Protein AF-A0A847M1E0-F1 (afdb_monomer)

pLDDT: mean 78.68, std 19.61, range [36.84, 95.88]

Structure (mmCIF, N/CA/C/O backbone):
data_AF-A0A847M1E0-F1
#
_entry.id   AF-A0A847M1E0-F1
#
loop_
_atom_site.group_PDB
_atom_site.id
_atom_site.type_symbol
_atom_site.label_atom_id
_atom_site.label_alt_id
_atom_site.label_comp_id
_atom_site.label_asym_id
_atom_site.label_entity_id
_atom_site.label_seq_id
_atom_site.pdbx_PDB_ins_code
_atom_site.Cartn_x
_atom_site.Cartn_y
_atom_site.Cartn_z
_atom_site.occupancy
_atom_site.B_iso_or_equiv
_atom_site.auth_seq_id
_atom_site.auth_comp_id
_atom_site.auth_asym_id
_atom_site.auth_atom_id
_atom_site.pdbx_PDB_model_num
ATOM 1 N N . MET A 1 1 ? 17.070 21.008 13.460 1.00 36.84 1 MET A N 1
ATOM 2 C CA . MET A 1 1 ? 16.136 19.868 13.367 1.00 36.84 1 MET A CA 1
ATOM 3 C C . MET A 1 1 ? 16.561 19.062 12.155 1.00 36.84 1 MET A C 1
ATOM 5 O O . MET A 1 1 ? 16.502 19.588 11.054 1.00 36.84 1 MET A O 1
ATOM 9 N N . GLY A 1 2 ? 17.160 17.891 12.376 1.00 38.97 2 GLY A N 1
ATOM 10 C CA . GLY A 1 2 ? 17.689 17.057 11.297 1.00 38.97 2 GLY A CA 1
ATOM 11 C C . GLY A 1 2 ? 16.549 16.357 10.573 1.00 38.97 2 GLY A C 1
ATOM 12 O O . GLY A 1 2 ? 15.700 15.749 11.219 1.00 38.97 2 GLY A O 1
ATOM 13 N N . PHE A 1 3 ? 16.515 16.464 9.249 1.00 48.25 3 PHE A N 1
ATOM 14 C CA . PHE A 1 3 ? 15.673 15.604 8.431 1.00 48.25 3 PHE A CA 1
ATOM 15 C C . PHE A 1 3 ? 16.273 14.202 8.507 1.00 48.25 3 PHE A C 1
ATOM 17 O O . PHE A 1 3 ? 17.335 13.956 7.943 1.00 48.25 3 PHE A O 1
ATOM 24 N N . SER A 1 4 ? 15.641 13.309 9.265 1.00 49.03 4 SER A N 1
ATOM 25 C CA . SER A 1 4 ? 16.002 11.896 9.296 1.00 49.03 4 SER A CA 1
ATOM 26 C C . SER A 1 4 ? 15.991 11.362 7.862 1.00 49.03 4 SER A C 1
ATOM 28 O O . SER A 1 4 ? 14.958 11.407 7.192 1.00 49.03 4 SER A O 1
ATOM 30 N N . GLU A 1 5 ? 17.130 10.864 7.380 1.00 47.88 5 GLU A N 1
ATOM 31 C CA . GLU A 1 5 ? 17.300 10.334 6.016 1.00 47.88 5 GLU A CA 1
ATOM 32 C C . GLU A 1 5 ? 16.367 9.146 5.698 1.00 47.88 5 GLU A C 1
ATOM 34 O O . GLU A 1 5 ? 16.210 8.767 4.537 1.00 47.88 5 GLU A O 1
ATOM 39 N N . GLU A 1 6 ? 15.677 8.587 6.699 1.00 45.59 6 GLU A N 1
ATOM 40 C CA . GLU A 1 6 ? 14.617 7.592 6.501 1.00 45.59 6 GLU A CA 1
ATOM 41 C C . GLU A 1 6 ? 13.378 8.139 5.777 1.00 45.59 6 GLU A C 1
ATOM 43 O O . GLU A 1 6 ? 12.719 7.388 5.054 1.00 45.59 6 GLU A O 1
ATOM 48 N N . SER A 1 7 ? 13.081 9.438 5.877 1.00 42.66 7 SER A N 1
ATOM 49 C CA . SER A 1 7 ? 11.843 10.008 5.321 1.00 42.66 7 SER A CA 1
ATOM 50 C C . SER A 1 7 ? 11.851 10.173 3.795 1.00 42.66 7 SER A C 1
ATOM 52 O O . SER A 1 7 ? 10.806 10.425 3.200 1.00 42.66 7 SER A O 1
ATOM 54 N N . LEU A 1 8 ? 13.002 10.012 3.131 1.00 41.34 8 LEU A N 1
ATOM 55 C CA . LEU A 1 8 ? 13.152 10.256 1.687 1.00 41.34 8 LEU A CA 1
ATOM 56 C C . LEU A 1 8 ? 13.266 8.978 0.840 1.00 41.34 8 LEU A C 1
ATOM 58 O O . LEU A 1 8 ? 13.456 9.053 -0.375 1.00 41.34 8 LEU A O 1
ATOM 62 N N . LYS A 1 9 ? 13.089 7.789 1.433 1.00 45.69 9 LYS A N 1
ATOM 63 C CA . LYS A 1 9 ? 13.103 6.514 0.690 1.00 45.69 9 LYS A CA 1
ATOM 64 C C . LYS A 1 9 ? 11.782 6.131 0.014 1.00 45.69 9 LYS A C 1
ATOM 66 O O . LYS A 1 9 ? 11.714 5.055 -0.581 1.00 45.69 9 LYS A O 1
ATOM 71 N N . LYS A 1 10 ? 10.752 6.982 -0.005 1.00 56.81 10 LYS A N 1
ATOM 72 C CA . LYS A 1 10 ? 9.628 6.791 -0.939 1.00 56.81 10 LYS A CA 1
ATOM 73 C C . LYS A 1 10 ? 10.053 7.322 -2.309 1.00 56.81 10 LYS A C 1
ATOM 75 O O . LYS A 1 10 ? 9.737 8.446 -2.685 1.00 56.81 10 LYS A O 1
ATOM 80 N N . LYS A 1 11 ? 10.808 6.502 -3.060 1.00 53.50 11 LYS A N 1
ATOM 81 C CA . LYS A 1 11 ? 10.890 6.631 -4.527 1.00 53.50 11 LYS A CA 1
ATOM 82 C C . LYS A 1 11 ? 9.470 6.899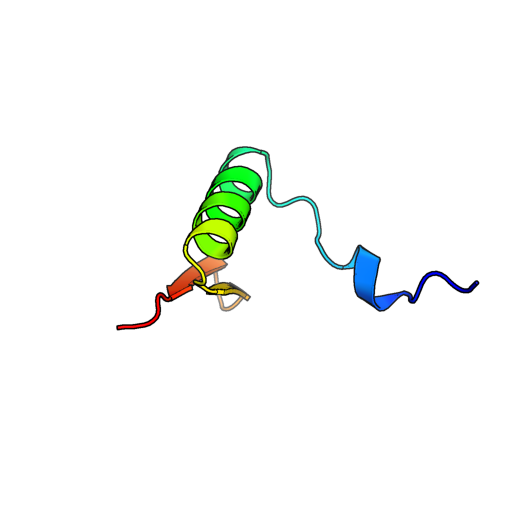 -5.008 1.00 53.50 11 LYS A C 1
ATOM 84 O O . LYS A 1 11 ? 8.620 6.062 -4.736 1.00 53.50 11 LYS A O 1
ATOM 89 N N . SER A 1 12 ? 9.238 8.038 -5.661 1.00 60.31 12 SER A N 1
ATOM 90 C CA . SER A 1 12 ? 7.948 8.392 -6.258 1.00 60.31 12 SER A CA 1
ATOM 91 C C . SER A 1 12 ? 7.422 7.198 -7.061 1.00 60.31 12 SER A C 1
ATOM 93 O O . SER A 1 12 ? 7.897 6.892 -8.156 1.00 60.31 12 SER A O 1
ATOM 95 N N . THR A 1 13 ? 6.513 6.445 -6.451 1.00 63.44 13 THR A N 1
ATOM 96 C CA . THR A 1 13 ? 5.714 5.417 -7.089 1.00 63.44 13 THR A CA 1
ATOM 97 C C . THR A 1 13 ? 4.677 6.233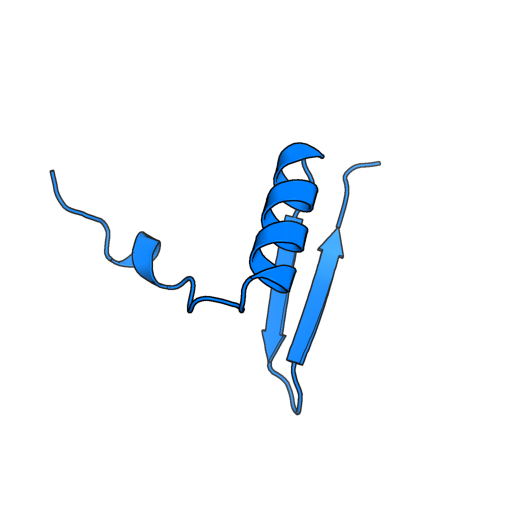 -7.849 1.00 63.44 13 THR A C 1
ATOM 99 O O . THR A 1 13 ? 3.873 6.901 -7.220 1.00 63.44 13 THR A O 1
ATOM 102 N N . GLY A 1 14 ? 4.794 6.345 -9.179 1.00 80.88 14 GLY A N 1
ATOM 103 C CA . GLY A 1 14 ? 4.075 7.359 -9.973 1.00 80.88 14 GLY A CA 1
ATOM 104 C C . GLY A 1 14 ? 2.602 7.573 -9.582 1.00 80.88 14 GLY A C 1
ATOM 105 O O . GLY A 1 14 ? 1.973 6.657 -9.072 1.00 80.88 14 GLY A O 1
ATOM 106 N N . PHE A 1 15 ? 2.054 8.764 -9.857 1.00 87.38 15 PHE A N 1
ATOM 107 C CA . PHE A 1 15 ? 0.787 9.318 -9.325 1.00 87.38 15 PHE A CA 1
ATOM 108 C C . PHE A 1 15 ? -0.300 8.320 -8.866 1.00 87.38 15 PHE A C 1
ATOM 110 O O . PHE A 1 15 ? -0.818 8.453 -7.761 1.00 87.38 15 PHE A O 1
ATOM 117 N N . GLY A 1 16 ? -0.635 7.306 -9.673 1.00 89.44 16 GLY A N 1
ATOM 118 C CA . GLY A 1 16 ? -1.618 6.282 -9.301 1.00 89.44 16 GLY A CA 1
ATOM 119 C C . GLY A 1 16 ? -1.264 5.487 -8.035 1.00 89.44 16 GLY A C 1
ATOM 120 O O . GLY A 1 16 ? -2.133 5.253 -7.202 1.00 89.44 16 GLY A O 1
ATOM 121 N N . LEU A 1 17 ? 0.001 5.112 -7.838 1.00 89.38 17 LEU A N 1
ATOM 122 C CA . LEU A 1 17 ? 0.441 4.399 -6.634 1.00 89.38 17 LEU A CA 1
ATOM 123 C C . LEU A 1 17 ? 0.465 5.315 -5.408 1.00 89.38 17 LEU A C 1
ATOM 125 O O . LEU A 1 17 ? 0.162 4.853 -4.311 1.00 89.38 17 LEU A O 1
ATOM 129 N N . THR A 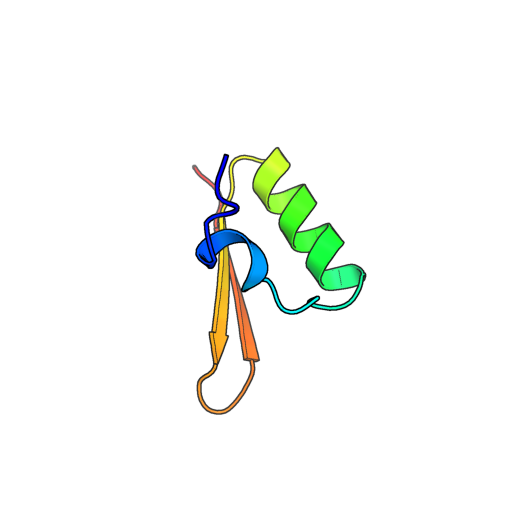1 18 ? 0.746 6.608 -5.591 1.00 90.06 18 THR A N 1
ATOM 130 C CA . THR A 1 18 ? 0.573 7.610 -4.531 1.00 90.06 18 THR A CA 1
ATOM 131 C C . THR A 1 18 ? -0.882 7.683 -4.076 1.00 90.06 18 THR A C 1
ATOM 133 O O . THR A 1 18 ? -1.137 7.672 -2.877 1.00 90.06 18 THR A O 1
ATOM 136 N N . LEU A 1 19 ? -1.844 7.709 -5.007 1.00 93.69 19 LEU A N 1
ATOM 137 C CA . LEU A 1 19 ? -3.272 7.705 -4.664 1.00 93.69 19 LEU A CA 1
ATOM 138 C C . LEU A 1 19 ? -3.672 6.446 -3.893 1.00 93.69 19 LEU A C 1
ATOM 140 O O . LEU A 1 19 ? -4.321 6.552 -2.858 1.00 93.69 19 LEU A O 1
ATOM 144 N N . VAL A 1 20 ? -3.260 5.266 -4.367 1.00 92.75 20 VAL A N 1
ATOM 145 C CA . VAL A 1 20 ? -3.543 3.995 -3.681 1.00 92.75 20 VAL A CA 1
ATOM 146 C C . VAL A 1 20 ? -2.975 4.006 -2.266 1.00 92.75 20 VAL A C 1
ATOM 148 O O . VAL A 1 20 ? -3.668 3.611 -1.331 1.00 92.75 20 VAL A O 1
ATOM 151 N N . GLN A 1 21 ? -1.745 4.488 -2.092 1.00 92.50 21 GLN A N 1
ATOM 152 C 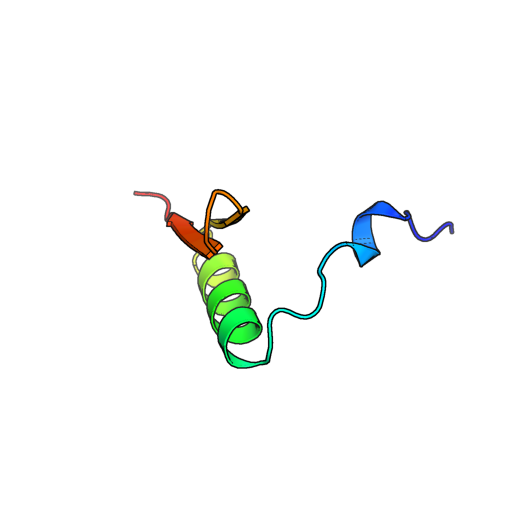CA . GLN A 1 21 ? -1.119 4.582 -0.780 1.00 92.50 21 GLN A CA 1
ATOM 153 C C . GLN A 1 21 ? -1.882 5.544 0.143 1.00 92.50 21 GLN A C 1
ATOM 155 O O . GLN A 1 21 ? -2.200 5.158 1.261 1.00 92.50 21 GLN A O 1
ATOM 160 N N . MET A 1 22 ? -2.231 6.746 -0.333 1.00 93.50 22 MET A N 1
ATOM 161 C CA . MET A 1 22 ? -2.987 7.726 0.459 1.00 93.50 22 MET A CA 1
ATOM 162 C C . MET A 1 22 ? -4.359 7.185 0.871 1.00 93.50 22 MET A C 1
ATOM 164 O O . MET A 1 22 ? -4.709 7.241 2.041 1.00 93.50 22 MET A O 1
ATOM 168 N N . LEU A 1 23 ? -5.117 6.599 -0.061 1.00 95.50 23 LEU A N 1
ATOM 169 C CA . LEU A 1 23 ? -6.433 6.020 0.242 1.00 95.50 23 LEU A CA 1
ATOM 170 C C . LEU A 1 23 ? -6.338 4.845 1.219 1.00 95.50 23 LEU A C 1
ATOM 172 O O . LEU A 1 23 ? -7.210 4.664 2.063 1.00 95.50 23 LEU A O 1
ATOM 176 N N . THR A 1 24 ? -5.279 4.044 1.108 1.00 94.81 24 THR A N 1
ATOM 177 C CA . THR A 1 24 ? -5.023 2.941 2.037 1.00 94.81 24 THR A CA 1
ATOM 178 C C . THR A 1 24 ? -4.743 3.469 3.442 1.00 94.81 24 THR A C 1
ATOM 180 O O . THR A 1 24 ? -5.319 2.961 4.398 1.00 94.81 24 THR A O 1
ATOM 183 N N . GLU A 1 25 ? -3.895 4.493 3.560 1.00 93.44 25 GLU A N 1
ATOM 184 C CA . GLU A 1 25 ? -3.544 5.130 4.836 1.00 93.44 25 GLU A CA 1
ATOM 185 C C . GLU A 1 25 ? -4.771 5.807 5.488 1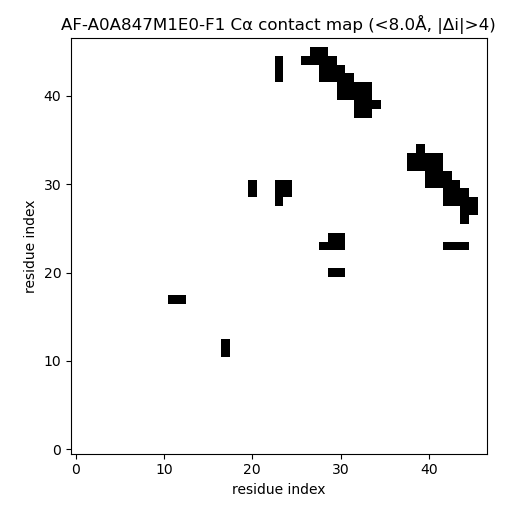.00 93.44 25 GLU A C 1
ATOM 187 O O . GLU A 1 25 ? -5.001 5.608 6.680 1.00 93.44 25 GLU A O 1
ATOM 192 N N . GLU A 1 26 ? -5.618 6.505 4.717 1.00 95.81 26 GLU A N 1
ATOM 193 C CA . GLU A 1 26 ? -6.875 7.122 5.200 1.00 95.81 26 GLU A CA 1
ATOM 194 C C . GLU A 1 26 ? -7.872 6.099 5.772 1.00 95.81 26 GLU A C 1
ATOM 196 O O . GLU A 1 26 ? -8.625 6.387 6.701 1.00 95.81 26 GLU A O 1
ATOM 201 N N . LEU A 1 27 ? -7.868 4.875 5.242 1.00 95.69 27 LEU A N 1
ATOM 202 C CA . LEU A 1 27 ? -8.702 3.771 5.724 1.00 95.69 27 LEU A CA 1
ATOM 203 C C . LEU A 1 27 ? -8.034 2.971 6.855 1.00 95.69 27 LEU A C 1
ATOM 205 O O . LEU A 1 27 ? -8.467 1.859 7.157 1.00 95.69 27 LEU A O 1
ATOM 209 N N . HIS A 1 28 ? -6.983 3.515 7.477 1.00 95.12 28 HIS A N 1
ATOM 210 C CA . HIS A 1 28 ? -6.165 2.850 8.501 1.00 95.12 28 HIS A CA 1
ATOM 211 C C . HIS A 1 28 ? -5.533 1.529 8.028 1.00 95.12 28 HIS A C 1
ATOM 213 O O . HIS A 1 28 ? -5.184 0.666 8.835 1.00 95.12 28 HIS A O 1
ATOM 219 N N . GLY A 1 29 ? -5.393 1.357 6.714 1.00 94.56 29 GLY A N 1
ATOM 220 C CA . GLY A 1 29 ? -4.713 0.231 6.099 1.00 94.56 29 GLY A CA 1
ATOM 221 C C . GLY A 1 29 ? -3.206 0.453 5.977 1.00 94.56 29 GLY A C 1
ATOM 222 O O . GLY A 1 29 ? -2.655 1.502 6.306 1.00 94.56 29 GLY A O 1
ATOM 223 N N . THR A 1 30 ? -2.522 -0.555 5.448 1.00 94.19 30 THR A N 1
ATOM 224 C CA . THR A 1 30 ? -1.085 -0.523 5.170 1.00 94.19 30 THR A CA 1
ATOM 225 C C . THR A 1 30 ? -0.814 -0.847 3.707 1.00 94.19 30 THR A C 1
ATOM 227 O O . THR A 1 30 ? -1.437 -1.734 3.120 1.00 94.19 30 THR A O 1
ATOM 230 N N . PHE A 1 31 ? 0.128 -0.114 3.114 1.00 91.75 31 PHE A N 1
ATOM 231 C CA . PHE A 1 31 ? 0.617 -0.340 1.758 1.00 91.75 31 PHE A CA 1
ATOM 232 C C . PHE A 1 31 ? 2.087 -0.756 1.814 1.00 91.75 31 PHE A C 1
ATOM 234 O O . PHE A 1 31 ? 2.932 -0.009 2.313 1.00 91.75 31 PHE A O 1
ATOM 241 N N . THR A 1 32 ? 2.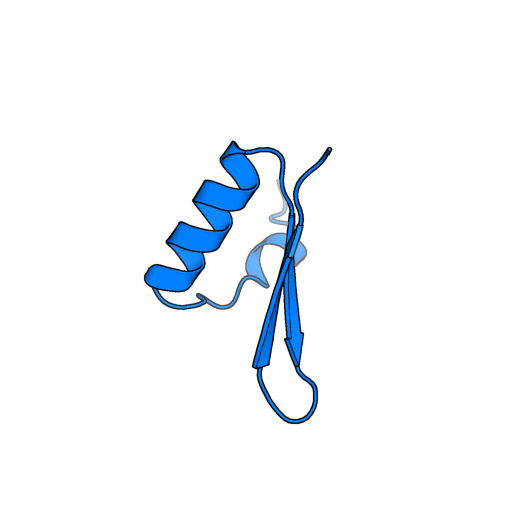413 -1.931 1.277 1.00 91.06 32 THR A N 1
ATOM 242 C CA . THR A 1 32 ? 3.797 -2.414 1.174 1.00 91.06 32 THR A CA 1
ATOM 243 C C . THR A 1 32 ? 4.124 -2.829 -0.254 1.00 91.06 32 THR A C 1
ATOM 245 O O . THR A 1 32 ? 3.265 -3.283 -1.009 1.00 91.06 32 THR A O 1
ATOM 248 N N . MET A 1 33 ? 5.386 -2.660 -0.648 1.00 88.00 33 MET A N 1
ATOM 249 C CA . MET A 1 33 ? 5.863 -3.037 -1.974 1.00 88.00 33 MET A CA 1
ATOM 250 C C . MET A 1 33 ? 7.034 -4.002 -1.838 1.00 88.00 33 MET A C 1
ATOM 252 O O . MET A 1 33 ? 8.050 -3.677 -1.226 1.00 88.00 33 MET A O 1
ATOM 256 N N . GLN A 1 34 ? 6.892 -5.184 -2.426 1.00 88.94 34 GLN A N 1
ATOM 257 C CA . GLN A 1 34 ? 7.922 -6.212 -2.459 1.00 88.94 34 GLN A CA 1
ATOM 258 C C . GLN A 1 34 ? 8.476 -6.330 -3.876 1.00 88.94 34 GLN A C 1
ATOM 260 O O . GLN A 1 34 ? 7.731 -6.315 -4.857 1.00 88.94 34 GLN A O 1
ATOM 265 N N . LYS A 1 35 ? 9.800 -6.448 -3.988 1.00 81.62 35 LYS A N 1
ATOM 266 C CA . LYS A 1 35 ? 10.485 -6.604 -5.270 1.00 81.62 35 LYS A CA 1
ATOM 267 C C . LYS A 1 35 ? 11.192 -7.954 -5.305 1.00 81.62 35 LYS A C 1
ATOM 269 O O . LYS A 1 35 ? 12.309 -8.071 -4.812 1.00 81.62 35 LYS A O 1
ATOM 274 N N . ASN A 1 36 ? 10.538 -8.959 -5.882 1.00 80.00 36 ASN A N 1
ATOM 275 C CA . ASN A 1 36 ? 11.110 -10.284 -6.112 1.00 80.00 36 ASN A CA 1
ATOM 276 C C . ASN A 1 36 ? 10.683 -10.780 -7.501 1.00 80.00 36 ASN A C 1
ATOM 278 O O . ASN A 1 36 ? 9.511 -11.070 -7.712 1.00 80.00 36 ASN A O 1
ATOM 282 N N . HIS A 1 37 ? 11.617 -10.796 -8.459 1.00 77.75 37 HIS A N 1
ATOM 283 C CA . HIS A 1 37 ? 11.375 -11.151 -9.873 1.00 77.75 37 HIS A CA 1
ATOM 284 C C . HIS A 1 37 ? 10.181 -10.411 -10.523 1.00 77.75 37 HIS A C 1
ATOM 286 O O . HIS A 1 37 ? 9.488 -10.933 -11.388 1.00 77.75 37 HIS A O 1
ATOM 292 N N . GLY A 1 38 ? 9.941 -9.173 -10.091 1.00 8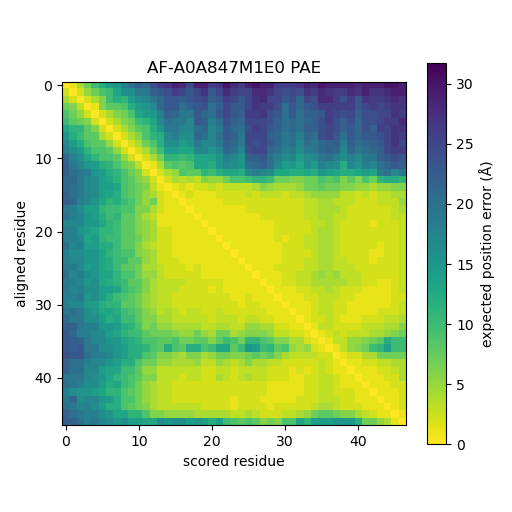4.31 38 GLY A N 1
ATOM 293 C CA . GLY A 1 38 ? 8.769 -8.371 -10.428 1.00 84.31 38 GLY A CA 1
ATOM 294 C C . GLY A 1 38 ? 8.493 -7.354 -9.321 1.00 84.31 38 GLY A C 1
ATOM 295 O O . GLY A 1 38 ? 9.275 -7.245 -8.370 1.00 84.31 38 GLY A O 1
ATOM 296 N N . THR A 1 39 ? 7.396 -6.610 -9.445 1.00 88.75 39 THR A N 1
ATOM 297 C CA . THR A 1 39 ? 6.909 -5.698 -8.400 1.00 88.75 39 THR A CA 1
ATOM 298 C C . THR A 1 39 ? 5.554 -6.189 -7.915 1.00 88.75 39 THR A C 1
ATOM 300 O O . THR A 1 39 ? 4.617 -6.266 -8.706 1.00 88.75 39 THR A O 1
ATOM 303 N N . THR A 1 40 ? 5.446 -6.470 -6.619 1.00 90.69 40 THR A N 1
ATOM 304 C CA . THR A 1 40 ? 4.190 -6.840 -5.959 1.00 90.69 40 THR A CA 1
ATOM 305 C C . THR A 1 40 ? 3.818 -5.750 -4.964 1.00 90.69 40 THR A C 1
ATOM 307 O O . THR A 1 40 ? 4.616 -5.412 -4.089 1.00 90.69 40 THR A O 1
ATOM 310 N N . SER A 1 41 ? 2.608 -5.207 -5.083 1.00 89.44 41 SER A N 1
ATOM 311 C CA . SER A 1 41 ? 2.042 -4.240 -4.138 1.00 89.44 41 SER A CA 1
ATOM 312 C C . SER A 1 41 ? 0.971 -4.923 -3.295 1.00 89.44 41 SER A C 1
ATOM 314 O O . SER A 1 41 ? 0.066 -5.548 -3.842 1.00 89.44 41 SER A O 1
ATOM 316 N N . ILE A 1 42 ? 1.086 -4.817 -1.975 1.00 93.06 42 ILE A N 1
ATOM 317 C CA . ILE A 1 42 ? 0.186 -5.445 -1.008 1.00 93.06 42 ILE A CA 1
ATOM 318 C C . ILE A 1 42 ? -0.525 -4.333 -0.242 1.00 93.06 42 ILE A C 1
ATOM 320 O O . ILE A 1 42 ? 0.126 -3.454 0.324 1.00 93.06 42 ILE A O 1
ATOM 324 N N . VAL A 1 43 ? -1.856 -4.399 -0.235 1.00 94.12 43 VAL A N 1
ATOM 325 C CA . VAL A 1 43 ? -2.749 -3.518 0.521 1.00 94.12 43 VAL A CA 1
ATOM 326 C C . VAL A 1 43 ? -3.427 -4.360 1.592 1.00 94.12 43 VAL A C 1
ATOM 328 O O . VAL A 1 43 ? -3.978 -5.415 1.276 1.00 94.12 43 VAL A O 1
ATOM 331 N N . GLN A 1 44 ? -3.382 -3.919 2.845 1.00 95.88 44 GLN A N 1
ATOM 332 C CA . GLN A 1 44 ? -3.930 -4.677 3.965 1.00 95.88 44 GLN A CA 1
ATOM 333 C C . GLN A 1 44 ? -4.729 -3.761 4.884 1.00 95.88 44 GLN A C 1
ATOM 335 O O . GLN A 1 44 ? -4.214 -2.735 5.317 1.00 95.88 44 GLN A O 1
ATOM 340 N N . PHE A 1 45 ? -5.973 -4.131 5.178 1.00 95.44 45 PHE A N 1
ATOM 341 C CA . PHE A 1 45 ? -6.882 -3.354 6.020 1.00 95.44 45 PHE A CA 1
ATOM 342 C C . PHE A 1 45 ? -7.133 -4.073 7.350 1.00 95.44 45 PHE A C 1
ATOM 344 O O . PHE A 1 45 ? -7.114 -5.310 7.373 1.00 95.44 45 PHE A O 1
ATOM 351 N N . PRO A 1 46 ? -7.356 -3.331 8.447 1.00 88.88 46 PRO A N 1
ATOM 352 C CA . PRO A 1 46 ? -7.879 -3.910 9.678 1.00 88.88 46 PRO A CA 1
ATOM 353 C C . PRO A 1 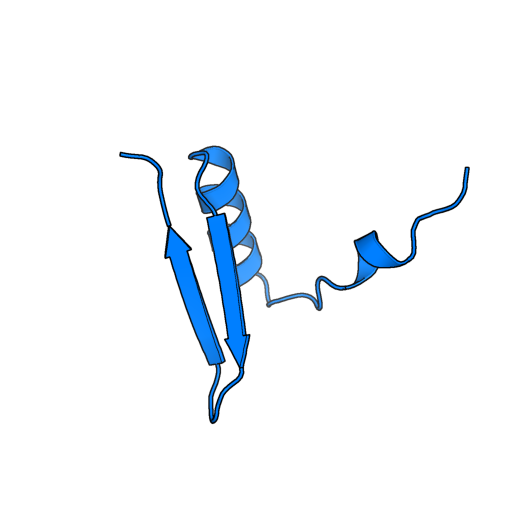46 ? -9.281 -4.496 9.433 1.00 88.88 46 PRO A C 1
ATOM 355 O O . PRO A 1 46 ? -10.021 -3.996 8.586 1.00 88.88 46 PRO A O 1
ATOM 358 N N . LEU A 1 47 ? -9.602 -5.581 10.146 1.00 79.31 47 LEU A N 1
ATOM 359 C CA . LEU A 1 47 ? -10.929 -6.212 10.144 1.00 79.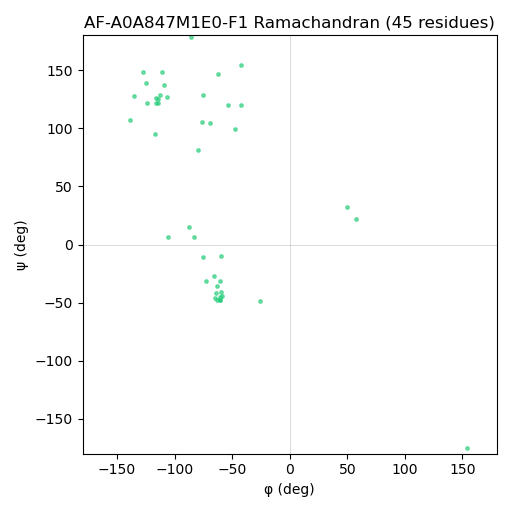31 47 LEU A CA 1
ATOM 360 C C . LEU A 1 47 ? -11.958 -5.364 10.897 1.00 79.31 47 LEU A C 1
ATOM 362 O O . LEU A 1 47 ? -11.575 -4.783 11.939 1.00 79.31 47 LEU A O 1
#

Nearest PDB structures (foldseek):
  7ssi-assembly2_E  TM=7.856E-01  e=7.433E-01  Bacillus subtilis subsp. subtilis str. 168
  7ssi-assembly1_B  TM=7.810E-01  e=6.953E-01  Bacillus subtilis subsp. subtilis str. 168
  3ehg-assembly1_A  TM=6.871E-01  e=6.503E-01  Bacillus subtilis
  1vr6-assembly1_C  TM=5.580E-01  e=6.503E-01  Thermotoga maritima
  3pg9-assembly1_F  TM=5.433E-01  e=1.772E+00  Thermotoga maritima

Secondary structure (DSSP, 8-state):
----GGGG-----THHHHHHHHHHHHTT-EEEEEESSSEEEEEE---

Solvent-accessible surface area (backbone atoms only — not comparable to full-atom values): 3117 Å² total; per-residue (Å²): 134,83,82,62,77,76,77,70,70,71,68,82,52,62,74,70,53,46,50,52,42,51,56,31,49,76,65,67,25,45,71,49,76,47,78,71,101,55,82,46,79,48,77,48,66,74,132

Mean predicted aligned error: 9.09 Å

Radius of gyration: 12.59 Å; Cα contacts (8 Å, |Δi|>4): 38; chains: 1; bounding box: 29×31×24 Å

Foldseek 3Di:
DDDDPVVPPPPCPDPVVVVVQVVLVVQVWHWDWDDDVHIDIDIGHDD

Sequence (47 aa):
MGFSEESLKKKSTGFGLTLVQMLTEELHGTFTMQKNHGTTSIVQFPL